Protein AF-A0A519WN76-F1 (afdb_monomer_lite)

Sequence (141 aa):
MKAILIQMLLFLSIGQVVRSQPNETNLKPAKSWRAIYIKKVYNEHGNPRNDLRIVNESDKRFIGIRYSEDMGAKYGTAYAFRRDIPDGTYRIYIDSLFSSENTYVNGKQHGYSSSSGPSGYLTELLYDHGTLVDVSRTTFP

Secondary structure (DSSP, 8-state):
-----------------------GGG----S-EEEEEEEEEE-TTSPEEEEEEESSGGGGGTEEEEEEEETTEEEEEEEEE-TTPPSEEEEEEETTEEEEEEEEETTEE-EEEEEE-TTS-EEEEEEETTEEEEEEEE---

pLDDT: mean 76.69, std 22.8, range [29.27, 96.62]

Structure (mmCIF, N/CA/C/O backbone):
data_AF-A0A519WN76-F1
#
_entry.id   AF-A0A519WN76-F1
#
loop_
_atom_site.group_PDB
_atom_site.id
_atom_site.type_symbol
_atom_site.label_atom_id
_atom_site.label_alt_id
_atom_site.label_comp_id
_atom_site.label_asym_id
_atom_site.label_entity_id
_atom_site.label_seq_id
_atom_site.pdbx_PDB_ins_code
_atom_site.Cartn_x
_atom_site.Cartn_y
_atom_site.Cartn_z
_atom_site.occupancy
_atom_site.B_iso_or_equiv
_atom_site.auth_seq_id
_atom_site.auth_comp_id
_atom_site.auth_asym_id
_atom_site.auth_atom_id
_atom_site.pdbx_PDB_model_num
ATOM 1 N N . MET A 1 1 ? -74.028 16.904 35.488 1.00 34.59 1 MET A N 1
ATOM 2 C CA . MET A 1 1 ? -74.264 17.087 34.037 1.00 34.59 1 MET A CA 1
ATOM 3 C C . MET A 1 1 ? -72.993 17.684 33.448 1.00 34.59 1 MET A C 1
ATOM 5 O O . MET A 1 1 ? -72.527 18.663 34.004 1.00 34.59 1 MET A O 1
ATOM 9 N N . LYS A 1 2 ? -72.260 16.912 32.624 1.00 31.53 2 LYS A N 1
ATOM 10 C CA . LYS A 1 2 ? -71.915 17.207 31.207 1.00 31.53 2 LYS A CA 1
ATOM 11 C C . LYS A 1 2 ? -71.397 18.652 31.011 1.00 31.53 2 LYS A C 1
ATOM 13 O O . LYS A 1 2 ? -72.140 19.580 31.270 1.00 31.53 2 LYS A O 1
ATOM 18 N N . ALA A 1 3 ? -70.171 18.900 30.555 1.00 32.69 3 ALA A N 1
ATOM 19 C CA . ALA A 1 3 ? -69.607 18.359 29.324 1.00 32.69 3 ALA A CA 1
ATOM 20 C C . ALA A 1 3 ? -68.075 18.206 29.365 1.00 32.69 3 ALA A C 1
ATOM 22 O O . ALA A 1 3 ? -67.352 18.991 29.968 1.00 32.69 3 ALA A O 1
ATOM 23 N N . ILE A 1 4 ? -67.634 17.156 28.679 1.00 35.06 4 ILE A N 1
ATOM 24 C CA . ILE A 1 4 ? -66.259 16.771 28.379 1.00 35.06 4 ILE A CA 1
ATOM 25 C C . ILE A 1 4 ? -65.826 17.562 27.138 1.00 35.06 4 ILE A C 1
ATOM 27 O O . ILE A 1 4 ? -66.511 17.493 26.118 1.00 35.06 4 ILE A O 1
ATOM 31 N N . LEU A 1 5 ? -64.704 18.282 27.208 1.00 29.27 5 LEU A N 1
ATOM 32 C CA . LEU A 1 5 ? -64.053 18.874 26.038 1.00 29.27 5 LEU A CA 1
ATOM 33 C C . LEU A 1 5 ? -62.777 18.077 25.741 1.00 29.27 5 LEU A C 1
ATOM 35 O O . LEU A 1 5 ? -61.774 18.195 26.439 1.00 29.27 5 LEU A O 1
ATOM 39 N N . ILE A 1 6 ? -62.860 17.217 24.727 1.00 36.81 6 ILE A N 1
ATOM 40 C CA . ILE A 1 6 ? -61.742 16.444 24.178 1.00 36.81 6 ILE A CA 1
ATOM 41 C C . ILE A 1 6 ? -60.966 17.373 23.244 1.00 36.81 6 ILE A C 1
ATOM 43 O O . ILE A 1 6 ? -61.457 17.721 22.172 1.00 36.81 6 ILE A O 1
ATOM 47 N N . GLN A 1 7 ? -59.758 17.776 23.639 1.00 35.19 7 GLN A N 1
ATOM 48 C CA . GLN A 1 7 ? -58.780 18.329 22.704 1.00 35.19 7 GLN A CA 1
ATOM 49 C C . GLN A 1 7 ? -57.921 17.183 22.166 1.00 35.19 7 GLN A C 1
ATOM 51 O O . GLN A 1 7 ? -57.175 16.523 22.884 1.00 35.19 7 GLN A O 1
ATOM 56 N N . MET A 1 8 ? -58.107 16.926 20.878 1.00 30.14 8 MET A N 1
ATOM 57 C CA . MET A 1 8 ? -57.469 15.883 20.094 1.00 30.14 8 MET A CA 1
ATOM 58 C C . MET A 1 8 ? -56.072 16.377 19.679 1.00 30.14 8 MET A C 1
ATOM 60 O O . MET A 1 8 ? -55.951 17.215 18.788 1.00 30.14 8 MET A O 1
ATOM 64 N N . LEU A 1 9 ? -55.015 15.904 20.349 1.00 33.91 9 LEU A N 1
ATOM 65 C CA . LEU A 1 9 ? -53.636 16.119 19.899 1.00 33.91 9 LEU A CA 1
ATOM 66 C C . LEU A 1 9 ? -53.362 15.205 18.695 1.00 33.91 9 LEU A C 1
ATOM 68 O O . LEU A 1 9 ? -53.282 13.984 18.837 1.00 33.91 9 LEU A O 1
ATOM 72 N N . LEU A 1 10 ? -53.207 15.794 17.507 1.00 32.03 10 LEU A N 1
ATOM 73 C CA . LEU A 1 10 ? -52.630 15.107 16.355 1.00 32.03 10 LEU A CA 1
ATOM 74 C C . LEU A 1 10 ? -51.143 14.829 16.625 1.00 32.03 10 LEU A C 1
ATOM 76 O O . LEU A 1 10 ? -50.323 15.744 16.647 1.00 32.03 10 LEU A O 1
ATOM 80 N N . PHE A 1 11 ? -50.789 13.553 16.766 1.00 31.67 11 PHE A N 1
ATOM 81 C CA . PHE A 1 11 ? -49.417 13.087 16.598 1.00 31.67 11 PHE A CA 1
ATOM 82 C C . PHE A 1 11 ? -49.105 12.997 15.099 1.00 31.67 11 PHE A C 1
ATOM 84 O O . PHE A 1 11 ? -49.430 12.002 14.455 1.00 31.67 11 PHE A O 1
ATOM 91 N N . LEU A 1 12 ? -48.437 14.008 14.536 1.00 32.16 12 LEU A N 1
ATOM 92 C CA . LEU A 1 12 ? -47.581 13.779 13.370 1.00 32.16 12 LEU A CA 1
ATOM 93 C C . LEU A 1 12 ? -46.200 13.368 13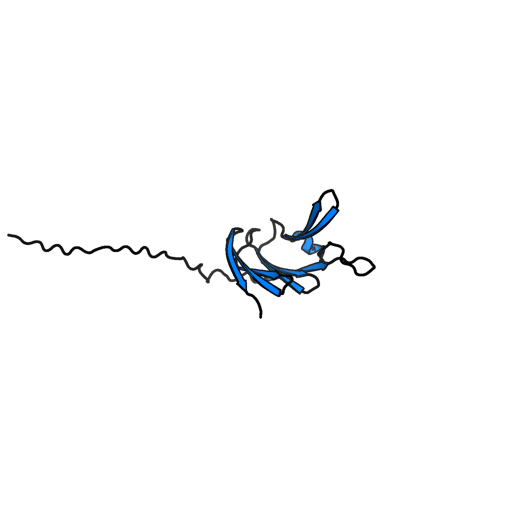.884 1.00 32.16 12 LEU A C 1
ATOM 95 O O . LEU A 1 12 ? -45.339 14.195 14.176 1.00 32.16 12 LEU A O 1
ATOM 99 N N . SER A 1 13 ? -46.018 12.055 14.007 1.00 32.72 13 SER A N 1
ATOM 100 C CA . SER A 1 13 ? -44.704 11.423 14.077 1.00 32.72 13 SER A CA 1
ATOM 101 C C . SER A 1 13 ? -44.004 11.632 12.733 1.00 32.72 13 SER A C 1
ATOM 103 O O . SER A 1 13 ? -44.123 10.824 11.813 1.00 32.72 13 SER A O 1
ATOM 105 N N . ILE A 1 14 ? -43.293 12.750 12.593 1.00 36.62 14 ILE A N 1
ATOM 106 C CA . ILE A 1 14 ? -42.182 12.807 11.649 1.00 36.62 14 ILE A CA 1
ATOM 107 C C . ILE A 1 14 ? -41.073 12.044 12.354 1.00 36.62 14 ILE A C 1
ATOM 109 O O . ILE A 1 14 ? -40.438 12.567 13.271 1.00 36.62 14 ILE A O 1
ATOM 113 N N . GLY A 1 15 ? -40.907 10.777 11.974 1.00 31.64 15 GLY A N 1
ATOM 114 C CA . GLY A 1 15 ? -39.773 9.973 12.388 1.00 31.64 15 GLY A CA 1
ATOM 115 C C . GLY A 1 15 ? -38.506 10.759 12.095 1.00 31.64 15 GLY A C 1
ATOM 116 O O . GLY A 1 15 ? -38.106 10.905 10.940 1.00 31.64 15 GLY A O 1
ATOM 117 N N . GLN A 1 16 ? -37.898 11.308 13.143 1.00 32.69 16 GLN A N 1
ATOM 118 C CA . GLN A 1 16 ? -36.527 11.760 13.079 1.00 32.69 16 GLN A CA 1
ATOM 119 C C . GLN A 1 16 ? -35.734 10.500 12.755 1.00 32.69 16 GLN A C 1
ATOM 121 O O . GLN A 1 16 ? -35.542 9.637 13.611 1.00 32.69 16 GLN A O 1
ATOM 126 N N . VAL A 1 17 ? -35.328 10.355 11.493 1.00 36.44 17 VAL A N 1
ATOM 127 C CA . VAL A 1 17 ? -34.188 9.513 11.165 1.00 36.44 17 VAL A CA 1
ATOM 128 C C . VAL A 1 17 ? -33.043 10.161 11.919 1.00 36.44 17 VAL A C 1
ATOM 130 O O . VAL A 1 17 ? -32.428 11.117 11.449 1.00 3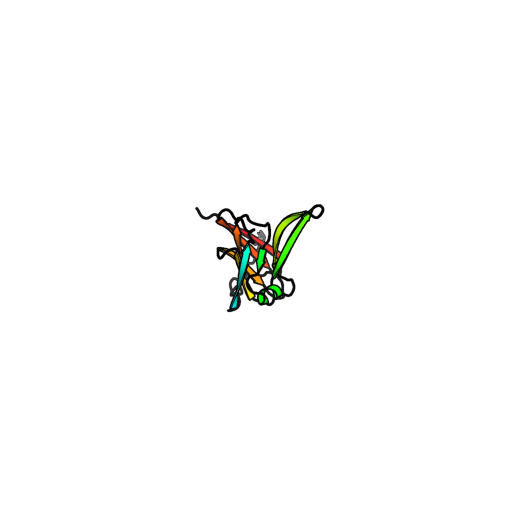6.44 17 VAL A O 1
ATOM 133 N N . VAL A 1 18 ? -32.817 9.688 13.141 1.00 37.44 18 VAL A N 1
ATOM 134 C CA . VAL A 1 18 ? -31.581 9.918 13.864 1.00 37.44 18 VAL A CA 1
ATOM 135 C C . VAL A 1 18 ? -30.535 9.225 13.004 1.00 37.44 18 VAL A C 1
ATOM 137 O O . VAL A 1 18 ? -30.254 8.041 13.165 1.00 37.44 18 VAL A O 1
ATOM 140 N N . ARG A 1 19 ? -30.001 9.949 12.013 1.00 37.69 19 ARG A N 1
ATOM 141 C CA . ARG A 1 19 ? -28.668 9.669 11.502 1.00 37.69 19 ARG A CA 1
ATOM 142 C C . ARG A 1 19 ? -27.796 9.804 12.731 1.00 37.69 19 ARG A C 1
ATOM 144 O O . ARG A 1 19 ? -27.507 10.917 13.161 1.00 37.69 19 ARG A O 1
ATOM 151 N N . SER A 1 20 ? -27.463 8.675 13.345 1.00 38.53 20 SER A N 1
ATOM 152 C CA . SER A 1 20 ? -26.379 8.613 14.304 1.00 38.53 20 SER A CA 1
ATOM 153 C C . SER A 1 20 ? -25.162 9.159 13.571 1.00 38.53 20 SER A C 1
ATOM 155 O O . SER A 1 20 ? -24.582 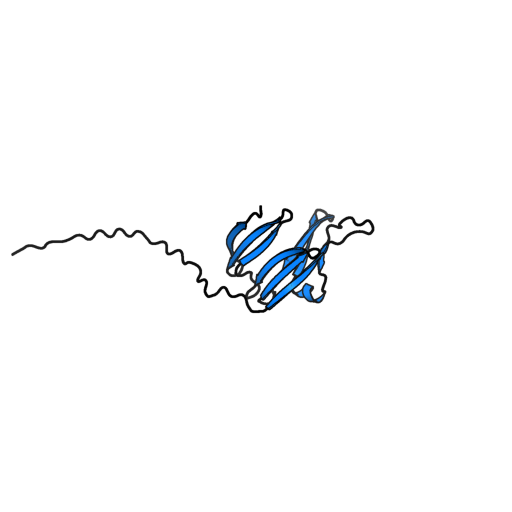8.467 12.733 1.00 38.53 20 SER A O 1
ATOM 157 N N . GLN A 1 21 ? -24.831 10.429 13.807 1.00 34.56 21 GLN A N 1
ATOM 158 C CA . GLN A 1 21 ? -23.518 10.938 13.461 1.00 34.56 21 GLN A CA 1
ATOM 159 C C . GLN A 1 21 ? -22.539 9.997 14.166 1.00 34.56 21 GLN A C 1
ATOM 161 O O . GLN A 1 21 ? -22.676 9.811 15.382 1.00 34.56 21 GLN A O 1
ATOM 166 N N . PRO A 1 22 ? -21.644 9.310 13.435 1.00 36.94 22 PRO A N 1
ATOM 167 C CA . PRO A 1 22 ? -20.652 8.470 14.075 1.00 36.94 22 PRO A CA 1
ATOM 168 C C . PRO A 1 22 ? -19.912 9.353 15.071 1.00 36.94 22 PRO A C 1
ATOM 170 O O . PRO A 1 22 ? -19.435 10.431 14.729 1.00 36.94 22 PRO A O 1
ATOM 173 N N . ASN A 1 23 ? -19.942 8.928 16.330 1.00 36.38 23 ASN A N 1
ATOM 174 C CA . ASN A 1 23 ? -19.417 9.662 17.465 1.00 36.38 23 ASN A CA 1
ATOM 175 C C . ASN A 1 23 ? -17.948 10.017 17.164 1.00 36.38 23 ASN A C 1
ATOM 177 O O . ASN A 1 23 ? -17.075 9.149 17.218 1.00 36.38 23 ASN A O 1
ATOM 181 N N . GLU A 1 24 ? -17.673 11.278 16.812 1.00 38.69 24 GLU A N 1
ATOM 182 C CA . GLU A 1 24 ? -16.343 11.761 16.389 1.00 38.69 24 GLU A CA 1
ATOM 183 C C . GLU A 1 24 ? -15.274 11.593 17.487 1.00 38.69 24 GLU A C 1
ATOM 185 O O . GLU A 1 24 ? -14.076 11.749 17.261 1.00 38.69 24 GLU A O 1
ATOM 190 N N . THR A 1 25 ? -15.695 11.213 18.692 1.00 38.19 25 THR A N 1
ATOM 191 C CA . THR A 1 25 ? -14.861 11.046 19.880 1.00 38.19 25 THR A CA 1
ATOM 192 C C . THR A 1 25 ? -14.097 9.719 19.954 1.00 38.19 25 THR A C 1
ATOM 194 O O . THR A 1 25 ? -13.238 9.591 20.824 1.00 38.19 25 THR A O 1
ATOM 197 N N . ASN A 1 26 ? -14.307 8.771 19.028 1.00 42.25 26 ASN A N 1
ATOM 198 C CA . ASN A 1 26 ? -13.525 7.519 18.948 1.00 42.25 26 ASN A CA 1
ATOM 199 C C . ASN A 1 26 ? -12.545 7.437 17.759 1.00 42.25 26 ASN A C 1
ATOM 201 O O . ASN A 1 26 ? -11.901 6.412 17.559 1.00 42.25 26 ASN A O 1
ATOM 205 N N . LEU A 1 27 ? -12.366 8.519 16.996 1.00 43.88 27 LEU A N 1
ATOM 206 C CA . LEU A 1 27 ? -11.511 8.550 15.800 1.00 43.88 27 LEU A CA 1
ATOM 207 C C . LEU A 1 27 ? -10.105 9.120 16.053 1.00 43.88 27 LEU A C 1
ATOM 209 O O . LEU A 1 27 ? -9.540 9.796 15.195 1.00 43.88 27 LEU A O 1
ATOM 213 N N . LYS A 1 28 ? -9.495 8.853 17.214 1.00 39.88 28 LYS A N 1
ATOM 214 C CA . LYS A 1 28 ? -8.042 9.046 17.354 1.00 39.88 28 LYS A CA 1
ATOM 215 C C . LYS A 1 28 ? -7.334 7.737 17.004 1.00 39.88 28 LYS A C 1
ATOM 217 O O . LYS A 1 28 ? -7.280 6.860 17.867 1.00 39.88 28 LYS A O 1
ATOM 222 N N . PRO A 1 29 ? -6.775 7.574 15.787 1.00 47.34 29 PRO A N 1
ATOM 223 C CA . PRO A 1 29 ? -5.931 6.423 15.511 1.00 47.34 29 PRO A CA 1
ATOM 224 C C . PRO A 1 29 ? -4.756 6.404 16.493 1.00 47.34 29 PRO A C 1
ATOM 226 O O . PRO A 1 29 ? -4.195 7.440 16.867 1.00 47.34 29 PRO A O 1
ATOM 229 N N . ALA A 1 30 ? -4.433 5.196 16.950 1.00 48.44 30 ALA A N 1
ATOM 230 C CA . ALA A 1 30 ? -3.359 4.923 17.886 1.00 48.44 30 ALA A CA 1
ATOM 231 C C . ALA A 1 30 ? -2.035 5.563 17.430 1.00 48.44 30 ALA A C 1
ATOM 233 O O . ALA A 1 30 ? -1.714 5.640 16.246 1.00 48.44 30 ALA A O 1
ATOM 234 N N . LYS A 1 31 ? -1.250 6.004 18.414 1.00 51.72 31 LYS A N 1
ATOM 235 C CA . LYS A 1 31 ? -0.045 6.851 18.341 1.00 51.72 31 LYS A CA 1
ATOM 236 C C . LYS A 1 31 ? 1.156 6.266 17.559 1.00 51.72 31 LYS A C 1
ATOM 238 O O . LYS A 1 31 ? 2.268 6.761 17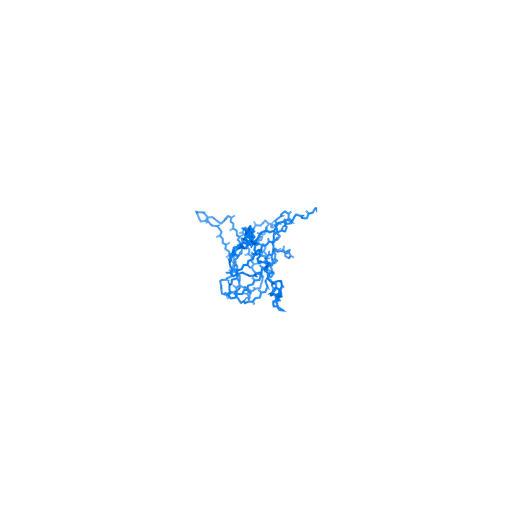.710 1.00 51.72 31 LYS A O 1
ATOM 243 N N . SER A 1 32 ? 0.978 5.238 16.733 1.00 73.06 32 SER A N 1
ATOM 244 C CA . SER A 1 32 ? 2.040 4.633 15.925 1.00 73.06 32 SER A CA 1
ATOM 245 C C . SER A 1 32 ? 1.555 4.352 14.507 1.00 73.06 32 SER A C 1
ATOM 247 O O . SER A 1 32 ? 0.750 3.447 14.284 1.00 73.06 32 SER A O 1
ATOM 249 N N . TRP A 1 33 ? 2.085 5.098 13.542 1.00 87.31 33 TRP A N 1
ATOM 250 C CA . TRP A 1 33 ? 1.972 4.748 12.132 1.00 87.31 33 TRP A CA 1
ATOM 251 C C . TRP A 1 33 ? 3.245 4.031 11.665 1.00 87.31 33 TRP A C 1
ATOM 253 O O . TRP A 1 33 ? 4.339 4.276 12.177 1.00 87.31 33 TRP A O 1
ATOM 263 N N . ARG A 1 34 ? 3.108 3.146 10.676 1.00 93.69 34 ARG A N 1
ATOM 264 C CA . ARG A 1 34 ? 4.214 2.449 10.006 1.00 93.69 34 ARG A CA 1
ATOM 265 C C . ARG A 1 34 ? 4.234 2.822 8.531 1.00 93.69 34 ARG A C 1
ATOM 267 O O . ARG A 1 34 ? 3.239 2.643 7.834 1.00 93.69 34 ARG A O 1
ATOM 274 N N . ALA A 1 35 ? 5.376 3.295 8.042 1.00 95.81 35 ALA A N 1
ATOM 275 C CA . ALA A 1 35 ? 5.608 3.425 6.608 1.00 95.81 35 ALA A CA 1
ATOM 276 C C . ALA A 1 35 ? 6.127 2.105 6.031 1.00 95.81 35 ALA A C 1
ATOM 278 O O . ALA A 1 35 ? 7.050 1.508 6.583 1.00 95.81 35 ALA A O 1
ATOM 279 N N . ILE A 1 36 ? 5.550 1.685 4.910 1.00 96.56 36 ILE A N 1
ATOM 280 C CA . ILE A 1 36 ? 5.991 0.550 4.107 1.00 96.56 36 ILE A CA 1
ATOM 281 C C . ILE A 1 36 ? 6.325 1.075 2.716 1.00 96.56 36 ILE A C 1
ATOM 283 O O . ILE A 1 36 ? 5.515 1.744 2.070 1.00 96.56 36 ILE A O 1
ATOM 287 N N . TYR A 1 37 ? 7.522 0.741 2.249 1.00 96.25 37 TYR A N 1
ATOM 288 C CA . TYR A 1 37 ? 8.023 1.175 0.952 1.00 96.25 37 TYR A CA 1
ATOM 289 C C . TYR A 1 37 ? 8.009 0.017 -0.037 1.00 96.25 37 TYR A C 1
ATOM 291 O O . TYR A 1 37 ? 8.504 -1.077 0.245 1.00 96.25 37 TYR A O 1
ATOM 299 N N . ILE A 1 38 ? 7.472 0.286 -1.218 1.00 95.38 38 ILE A N 1
ATOM 300 C CA . ILE A 1 38 ? 7.418 -0.616 -2.358 1.00 95.38 38 ILE A CA 1
ATOM 301 C C . ILE A 1 38 ? 8.131 0.077 -3.522 1.00 95.38 38 ILE A C 1
ATOM 303 O O . ILE A 1 38 ? 8.024 1.288 -3.705 1.00 95.38 38 ILE A O 1
ATOM 307 N N . LYS A 1 39 ? 8.891 -0.683 -4.305 1.00 93.62 39 LYS A N 1
ATOM 308 C CA . LYS A 1 39 ? 9.508 -0.208 -5.544 1.00 93.62 39 LYS A CA 1
ATOM 309 C C . LYS A 1 39 ? 8.956 -0.962 -6.735 1.00 93.62 39 LYS A C 1
ATOM 311 O O . LYS A 1 39 ? 8.758 -2.176 -6.646 1.00 93.62 39 LYS A O 1
ATOM 316 N N . LYS A 1 40 ? 8.771 -0.258 -7.847 1.00 91.31 40 LYS A N 1
ATOM 317 C CA . LYS A 1 40 ? 8.607 -0.909 -9.146 1.00 91.31 40 LYS A CA 1
ATOM 318 C C . LYS A 1 40 ? 9.931 -1.548 -9.548 1.00 91.31 40 LYS A C 1
ATOM 320 O O . LYS A 1 40 ? 11.009 -1.038 -9.231 1.00 91.31 40 LYS A O 1
ATOM 325 N N . VAL A 1 41 ? 9.854 -2.698 -10.202 1.00 89.31 41 VAL A N 1
ATOM 326 C CA . VAL A 1 41 ? 11.034 -3.387 -10.724 1.00 89.31 41 VAL A CA 1
ATOM 327 C C . VAL A 1 41 ? 11.187 -3.025 -12.194 1.00 89.31 41 VAL A C 1
ATOM 329 O O . VAL A 1 41 ? 10.234 -3.099 -12.961 1.00 89.31 41 VAL A O 1
ATOM 332 N N . TYR A 1 42 ? 12.396 -2.650 -12.589 1.00 85.75 42 TYR A N 1
ATOM 333 C CA . TYR A 1 42 ? 12.732 -2.309 -13.967 1.00 85.75 42 TYR A CA 1
ATOM 334 C C . TYR A 1 42 ? 13.712 -3.351 -14.514 1.00 85.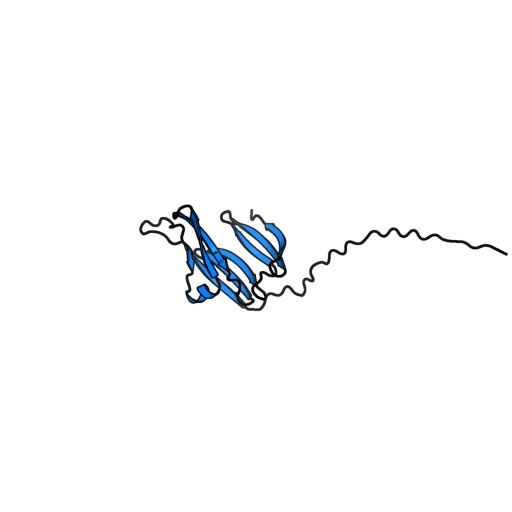75 42 TYR A C 1
ATOM 336 O O . TYR A 1 42 ? 14.466 -3.962 -13.752 1.00 85.75 42 TYR A O 1
ATOM 344 N N . ASN A 1 43 ? 13.669 -3.608 -15.819 1.00 85.81 43 ASN A N 1
ATOM 345 C CA . ASN A 1 43 ? 14.685 -4.417 -16.481 1.00 85.81 43 ASN A CA 1
ATOM 346 C C . ASN A 1 43 ? 15.985 -3.608 -16.671 1.00 85.81 43 ASN A C 1
ATOM 348 O O . ASN A 1 43 ? 16.050 -2.425 -16.340 1.00 85.81 43 ASN A O 1
ATOM 352 N N . GLU A 1 44 ? 17.019 -4.244 -17.218 1.00 86.75 44 GLU A N 1
ATOM 353 C CA . GLU A 1 44 ? 18.335 -3.625 -17.457 1.00 86.75 44 GLU A CA 1
ATOM 354 C C . GLU A 1 44 ? 18.303 -2.414 -18.405 1.00 86.75 44 GLU A C 1
ATOM 356 O O . GLU A 1 44 ? 19.187 -1.564 -18.355 1.00 86.75 44 GLU A O 1
ATOM 361 N N . HIS A 1 45 ? 17.249 -2.291 -19.213 1.00 84.75 45 HIS A N 1
ATOM 362 C CA . HIS A 1 45 ? 17.013 -1.161 -20.111 1.00 84.75 45 HIS A CA 1
ATOM 363 C C . HIS A 1 45 ? 16.155 -0.052 -19.479 1.00 84.75 45 HIS A C 1
ATOM 365 O O . HIS A 1 45 ? 15.804 0.908 -20.158 1.00 84.75 45 HIS A O 1
ATOM 371 N N . GLY A 1 46 ? 15.779 -0.180 -18.201 1.00 80.00 46 GLY A N 1
ATOM 372 C CA . GLY A 1 46 ? 14.934 0.789 -17.502 1.00 80.00 46 GLY A CA 1
ATOM 373 C C . GLY A 1 46 ? 13.439 0.682 -17.820 1.00 80.00 46 GLY A C 1
ATOM 374 O O . GLY A 1 46 ? 12.670 1.540 -17.394 1.00 80.00 46 GLY A O 1
ATOM 375 N N . ASN A 1 47 ? 12.993 -0.365 -18.521 1.00 80.06 47 ASN A N 1
ATOM 376 C CA . ASN A 1 47 ? 11.571 -0.605 -18.767 1.00 80.06 47 ASN A CA 1
ATOM 377 C C . ASN A 1 47 ? 10.929 -1.279 -17.545 1.00 80.06 47 ASN A C 1
ATOM 379 O O . ASN A 1 47 ? 11.521 -2.218 -16.999 1.00 80.06 47 ASN A O 1
ATOM 383 N N . PRO A 1 48 ? 9.729 -0.858 -17.107 1.00 77.00 48 PRO A N 1
ATOM 384 C CA . PRO A 1 48 ? 9.061 -1.479 -15.974 1.00 77.00 48 PRO A CA 1
ATOM 385 C C . PRO A 1 48 ? 8.732 -2.935 -16.308 1.00 77.00 48 PRO A C 1
ATOM 387 O O . PRO A 1 48 ? 8.046 -3.236 -17.284 1.00 77.00 48 PRO A O 1
ATOM 390 N N . ARG A 1 49 ? 9.213 -3.854 -15.474 1.00 78.62 49 ARG A N 1
ATOM 391 C CA . ARG A 1 49 ? 8.624 -5.186 -15.365 1.00 78.62 49 ARG A CA 1
ATOM 392 C C . ARG A 1 49 ? 7.352 -4.978 -14.554 1.00 78.62 49 ARG A C 1
ATOM 394 O O . ARG A 1 49 ? 7.373 -4.184 -13.616 1.00 78.62 49 ARG A O 1
ATOM 401 N N . ASN A 1 50 ? 6.243 -5.615 -14.913 1.00 80.88 50 ASN A N 1
ATOM 402 C CA . ASN A 1 50 ? 4.980 -5.521 -14.170 1.00 80.88 50 ASN A CA 1
ATOM 403 C C . ASN A 1 50 ? 5.113 -6.190 -12.790 1.00 80.88 50 ASN A C 1
ATOM 405 O O . ASN A 1 50 ? 4.393 -7.124 -12.490 1.00 80.88 50 ASN A O 1
ATOM 409 N N . ASP A 1 51 ? 6.050 -5.744 -11.962 1.00 87.12 51 ASP A N 1
ATOM 410 C CA . ASP A 1 51 ? 6.568 -6.383 -10.766 1.00 87.12 51 ASP A CA 1
ATOM 411 C C . ASP A 1 51 ? 6.783 -5.306 -9.698 1.00 87.12 51 ASP A C 1
ATOM 413 O O . ASP A 1 51 ? 7.269 -4.200 -9.963 1.00 87.12 51 ASP A O 1
ATOM 417 N N . LEU A 1 52 ? 6.451 -5.657 -8.459 1.00 91.38 52 LEU A N 1
ATOM 418 C CA . LEU A 1 52 ? 6.647 -4.821 -7.282 1.00 91.38 52 LEU A CA 1
ATOM 419 C C . LEU A 1 52 ? 7.560 -5.537 -6.290 1.00 91.38 52 LEU A C 1
ATOM 421 O O . LEU A 1 52 ? 7.495 -6.756 -6.130 1.00 91.38 52 LEU A O 1
ATOM 425 N N . ARG A 1 53 ? 8.379 -4.768 -5.575 1.00 93.62 53 ARG A N 1
ATOM 426 C CA . ARG A 1 53 ? 9.248 -5.268 -4.509 1.00 93.62 53 ARG A CA 1
ATOM 427 C C . ARG A 1 53 ? 9.044 -4.470 -3.232 1.00 93.62 53 ARG A C 1
ATOM 429 O O . ARG A 1 53 ? 9.235 -3.258 -3.225 1.00 93.62 53 ARG A O 1
ATOM 436 N N . ILE A 1 54 ? 8.732 -5.159 -2.140 1.00 95.94 54 ILE A N 1
ATOM 437 C CA . ILE A 1 54 ? 8.748 -4.572 -0.794 1.00 95.94 54 ILE A CA 1
ATOM 438 C C . ILE A 1 54 ? 10.210 -4.320 -0.410 1.00 95.94 54 ILE A C 1
ATOM 440 O O . ILE A 1 54 ? 11.039 -5.223 -0.503 1.00 95.94 54 ILE A O 1
ATOM 444 N N . VAL A 1 55 ? 10.535 -3.087 -0.026 1.00 96.62 55 VAL A N 1
ATOM 445 C CA . VAL A 1 55 ? 11.922 -2.652 0.202 1.00 96.62 55 VAL A CA 1
ATOM 446 C C . VAL A 1 55 ? 12.514 -3.282 1.460 1.00 96.62 55 VAL A C 1
ATOM 448 O O . VAL A 1 55 ? 13.668 -3.701 1.440 1.00 96.62 55 VAL A O 1
ATOM 451 N N . ASN A 1 56 ? 11.737 -3.350 2.542 1.00 95.75 56 ASN A N 1
ATOM 452 C CA . ASN A 1 56 ? 12.171 -3.926 3.810 1.00 95.75 56 ASN A CA 1
ATOM 453 C C . ASN A 1 56 ? 11.586 -5.333 3.976 1.00 95.75 56 ASN A C 1
ATOM 455 O O . ASN A 1 56 ? 10.371 -5.509 4.048 1.00 95.75 56 ASN A O 1
ATOM 459 N N . GLU A 1 57 ? 12.456 -6.335 4.087 1.00 93.94 57 GLU A N 1
ATOM 460 C CA . GLU A 1 57 ? 12.068 -7.739 4.263 1.00 93.94 57 GLU A CA 1
ATOM 461 C C . GLU A 1 57 ? 11.150 -7.956 5.467 1.00 93.94 57 GLU A C 1
ATOM 463 O O . GLU A 1 57 ? 10.201 -8.735 5.398 1.00 93.94 57 GLU A O 1
ATOM 468 N N . SER A 1 58 ? 11.370 -7.214 6.553 1.00 94.81 58 SER A N 1
ATOM 469 C CA . SER A 1 58 ? 10.549 -7.343 7.751 1.00 94.81 58 SER A CA 1
ATOM 470 C C . SER A 1 58 ? 9.092 -6.929 7.501 1.00 94.81 58 SER A C 1
ATOM 472 O O . SER A 1 58 ? 8.196 -7.478 8.144 1.00 94.81 58 SER A O 1
ATOM 474 N N . ASP A 1 59 ? 8.820 -6.039 6.540 1.00 95.56 59 ASP A N 1
ATOM 475 C CA . ASP A 1 59 ? 7.460 -5.592 6.226 1.00 95.56 59 ASP A CA 1
ATOM 476 C C . ASP A 1 59 ? 6.661 -6.631 5.426 1.00 95.56 59 ASP A C 1
ATOM 478 O O . ASP A 1 59 ? 5.429 -6.573 5.401 1.00 95.56 59 ASP A O 1
ATOM 482 N N . LYS A 1 60 ? 7.315 -7.660 4.864 1.00 94.81 60 LYS A N 1
ATOM 483 C CA . LYS A 1 60 ? 6.625 -8.781 4.200 1.00 94.81 60 LYS A CA 1
ATOM 484 C C . LYS A 1 60 ? 5.673 -9.527 5.130 1.00 94.81 60 LYS A C 1
ATOM 486 O O . LYS A 1 60 ? 4.777 -10.210 4.641 1.00 94.81 60 LYS A O 1
ATOM 491 N N . ARG A 1 61 ? 5.835 -9.401 6.453 1.00 93.94 61 ARG A N 1
ATOM 492 C CA . ARG A 1 61 ? 4.904 -9.956 7.450 1.00 93.94 61 ARG A CA 1
ATOM 493 C C . ARG A 1 61 ? 3.566 -9.217 7.525 1.00 93.94 61 ARG A C 1
ATOM 495 O O . ARG A 1 61 ? 2.636 -9.755 8.100 1.00 93.94 61 ARG A O 1
ATOM 502 N N . PHE A 1 62 ? 3.460 -8.017 6.954 1.00 94.31 62 PHE A N 1
ATOM 503 C CA . PHE A 1 62 ? 2.244 -7.192 6.974 1.00 94.31 62 PHE A CA 1
ATOM 504 C C . PHE A 1 62 ? 1.575 -7.086 5.609 1.00 94.31 62 PHE A C 1
ATOM 506 O O . PHE A 1 62 ? 0.362 -6.913 5.522 1.00 94.31 62 PHE A O 1
ATOM 513 N N . ILE A 1 63 ? 2.362 -7.175 4.538 1.00 94.88 63 ILE A N 1
ATOM 514 C CA . ILE A 1 63 ? 1.913 -6.950 3.167 1.00 94.88 63 ILE A CA 1
ATOM 515 C C . ILE A 1 63 ? 2.508 -8.005 2.234 1.00 94.88 63 ILE A C 1
ATOM 517 O O . ILE A 1 63 ? 3.629 -8.476 2.427 1.00 94.88 63 ILE A O 1
ATOM 521 N N . GLY A 1 64 ? 1.742 -8.397 1.223 1.00 94.06 64 GLY A N 1
ATOM 522 C CA . GLY A 1 64 ? 2.186 -9.283 0.153 1.00 94.06 64 GLY A CA 1
ATOM 523 C C . GLY A 1 64 ? 2.001 -8.632 -1.210 1.00 94.06 64 GLY A C 1
ATOM 524 O O . GLY A 1 64 ? 1.121 -7.791 -1.386 1.00 94.06 64 GLY A O 1
ATOM 525 N N . ILE A 1 65 ? 2.817 -9.050 -2.172 1.00 92.56 65 ILE A N 1
ATOM 526 C CA . ILE A 1 65 ? 2.638 -8.721 -3.587 1.00 92.56 65 ILE A CA 1
ATOM 527 C C . ILE A 1 65 ? 1.835 -9.851 -4.238 1.00 92.56 65 ILE A C 1
ATOM 529 O O . ILE A 1 65 ? 2.112 -11.026 -3.997 1.00 92.56 65 ILE A O 1
ATOM 533 N N . ARG A 1 66 ? 0.817 -9.495 -5.019 1.00 89.88 66 ARG A N 1
ATOM 534 C CA . ARG A 1 66 ? -0.036 -10.415 -5.773 1.00 89.88 66 ARG A CA 1
ATOM 535 C C . ARG A 1 66 ? 0.112 -10.132 -7.256 1.00 89.88 66 ARG A C 1
ATOM 537 O O . ARG A 1 66 ? 0.140 -8.971 -7.654 1.00 89.88 66 ARG A O 1
ATOM 544 N N . TYR A 1 67 ? 0.156 -11.199 -8.037 1.00 86.75 67 TYR A N 1
ATOM 545 C CA . TYR A 1 67 ? 0.246 -11.147 -9.487 1.00 86.75 67 TYR A CA 1
ATOM 546 C C . TYR A 1 67 ? -1.096 -11.557 -10.082 1.00 86.75 67 TYR A C 1
ATOM 548 O O . TYR A 1 67 ? -1.710 -12.521 -9.624 1.00 86.75 67 TYR A O 1
ATOM 556 N N . SER A 1 68 ? -1.542 -10.808 -11.080 1.00 85.00 68 SER A N 1
ATOM 557 C CA . SER A 1 68 ? -2.611 -11.223 -11.977 1.00 85.00 68 SER A CA 1
ATOM 558 C C . SER A 1 68 ? -1.975 -11.997 -13.123 1.00 85.00 68 SER A C 1
ATOM 560 O O . SER A 1 68 ? -1.094 -11.479 -13.819 1.00 85.00 68 SER A O 1
ATOM 562 N N . GLU A 1 69 ? -2.409 -13.242 -13.279 1.00 85.50 69 GLU A N 1
ATOM 563 C CA . GLU A 1 69 ? -1.900 -14.185 -14.268 1.00 85.50 69 GLU A CA 1
ATOM 564 C C . GLU A 1 69 ? -3.051 -14.681 -15.137 1.00 85.50 69 GLU A C 1
ATOM 566 O O . GLU A 1 69 ? -4.118 -15.014 -14.624 1.00 85.50 69 GLU A O 1
ATOM 571 N N . ASP A 1 70 ? -2.831 -14.715 -16.449 1.00 83.62 70 ASP A N 1
ATOM 572 C CA . ASP A 1 70 ? -3.747 -15.309 -17.422 1.00 83.62 70 ASP A CA 1
ATOM 573 C C . ASP A 1 70 ? -2.938 -16.190 -18.372 1.00 83.62 70 ASP A C 1
ATOM 575 O O . ASP A 1 70 ? -1.903 -15.770 -18.890 1.00 83.62 70 ASP A O 1
ATOM 579 N N . MET A 1 71 ? -3.357 -17.447 -18.525 1.00 86.44 71 MET A N 1
ATOM 580 C CA . MET A 1 71 ? -2.651 -18.483 -19.296 1.00 86.44 71 MET A CA 1
ATOM 581 C C . MET A 1 71 ? -1.135 -18.581 -19.004 1.00 86.44 71 MET A C 1
ATOM 583 O O . MET A 1 71 ? -0.338 -18.896 -19.885 1.00 86.44 71 MET A O 1
ATOM 587 N N . GLY A 1 72 ? -0.716 -18.305 -17.763 1.00 78.75 72 GLY A N 1
ATOM 588 C CA . GLY A 1 72 ? 0.694 -18.318 -17.345 1.00 78.75 72 GLY A CA 1
ATOM 589 C C . GLY A 1 72 ? 1.482 -17.037 -17.656 1.00 78.75 72 GLY A C 1
ATOM 590 O O . GLY A 1 72 ? 2.661 -16.950 -17.313 1.00 78.75 72 GLY A O 1
ATOM 591 N N . ALA A 1 73 ? 0.853 -16.024 -18.256 1.00 78.94 73 ALA A N 1
ATOM 592 C CA . ALA A 1 73 ? 1.435 -14.705 -18.464 1.00 78.94 73 ALA A CA 1
ATOM 593 C C . ALA A 1 73 ? 1.026 -13.737 -17.341 1.00 78.94 73 ALA A C 1
ATOM 595 O O . ALA A 1 73 ? -0.157 -13.542 -17.060 1.00 78.94 73 ALA A O 1
ATOM 596 N N . LYS A 1 74 ? 2.014 -13.084 -16.716 1.00 80.44 74 LYS A N 1
ATOM 597 C CA . LYS A 1 74 ? 1.793 -12.022 -15.721 1.00 80.44 74 LYS A CA 1
ATOM 598 C C . LYS A 1 74 ? 1.488 -10.702 -16.418 1.00 80.44 74 LYS A C 1
ATOM 600 O O . LYS A 1 74 ? 2.336 -10.178 -17.138 1.00 80.44 74 LYS A O 1
ATOM 605 N N . TYR A 1 75 ? 0.316 -10.130 -16.158 1.00 81.38 75 TYR A N 1
ATOM 606 C CA . TYR A 1 75 ? -0.110 -8.866 -16.777 1.00 81.38 75 TYR A CA 1
ATOM 607 C C . TYR A 1 75 ? -0.436 -7.762 -15.768 1.00 81.38 75 TYR A C 1
ATOM 609 O O . TYR A 1 75 ? -0.612 -6.610 -16.156 1.00 81.38 75 TYR A O 1
ATOM 617 N N . GLY A 1 76 ? -0.483 -8.074 -14.473 1.00 81.50 76 GLY A N 1
ATOM 618 C CA . GLY A 1 76 ? -0.736 -7.081 -13.437 1.00 81.50 76 GLY A CA 1
ATOM 619 C C . GLY A 1 76 ? -0.097 -7.463 -12.116 1.00 81.50 76 GLY A C 1
ATOM 620 O O . GLY A 1 76 ? 0.066 -8.643 -11.818 1.00 81.50 76 GLY A O 1
ATOM 621 N N . THR A 1 77 ? 0.235 -6.451 -11.320 1.00 88.06 77 THR A N 1
ATOM 622 C CA . THR A 1 77 ? 0.760 -6.643 -9.970 1.00 88.06 77 THR A CA 1
ATOM 623 C C . THR A 1 77 ? 0.141 -5.637 -9.022 1.00 88.06 77 THR A C 1
ATOM 625 O O . THR A 1 77 ? 0.052 -4.449 -9.323 1.00 88.06 77 THR A O 1
ATOM 628 N N . ALA A 1 78 ? -0.277 -6.126 -7.861 1.00 89.69 78 ALA A N 1
ATOM 629 C CA . ALA A 1 78 ? -0.858 -5.337 -6.789 1.00 89.69 78 ALA A CA 1
ATOM 630 C C . ALA A 1 78 ? -0.217 -5.714 -5.452 1.00 89.69 78 ALA A C 1
ATOM 632 O O . ALA A 1 78 ? 0.434 -6.751 -5.322 1.00 89.69 78 ALA A O 1
ATOM 633 N N . TYR A 1 79 ? -0.424 -4.888 -4.434 1.00 92.31 79 TYR A N 1
ATOM 634 C CA . TYR A 1 79 ? -0.118 -5.249 -3.057 1.00 92.31 79 TYR A CA 1
ATOM 635 C C . TYR A 1 79 ? -1.407 -5.477 -2.271 1.00 92.31 79 TYR A C 1
ATOM 637 O O . TYR A 1 79 ? -2.449 -4.905 -2.580 1.00 92.31 79 TYR A O 1
ATOM 645 N N . ALA A 1 80 ? -1.336 -6.310 -1.241 1.00 92.75 80 ALA A N 1
ATOM 646 C CA . ALA A 1 80 ? -2.443 -6.542 -0.327 1.00 92.75 80 ALA A CA 1
ATOM 647 C C . ALA A 1 80 ? -1.920 -6.699 1.099 1.00 92.75 80 ALA A C 1
ATOM 649 O O . ALA A 1 80 ? -0.970 -7.451 1.337 1.00 92.75 80 ALA A O 1
ATOM 650 N N . PHE A 1 81 ? -2.557 -6.016 2.047 1.00 93.81 81 PHE A N 1
ATOM 651 C CA . PHE A 1 81 ? -2.311 -6.253 3.464 1.00 93.81 81 PHE A CA 1
ATOM 652 C C . PHE A 1 81 ? -2.744 -7.673 3.849 1.00 93.81 81 PHE A C 1
ATOM 654 O O . PHE A 1 81 ? -3.678 -8.243 3.274 1.00 93.81 81 PHE A O 1
ATOM 661 N N . ARG A 1 82 ? -2.027 -8.272 4.799 1.00 93.25 82 ARG A N 1
ATOM 662 C CA . ARG A 1 82 ? -2.367 -9.590 5.334 1.00 93.25 82 ARG A CA 1
ATOM 663 C C . ARG A 1 82 ? -3.554 -9.493 6.293 1.00 93.25 82 ARG A C 1
ATOM 665 O O . ARG A 1 82 ? -3.799 -8.447 6.882 1.00 93.25 82 ARG A O 1
ATOM 672 N N . ARG A 1 83 ? -4.290 -10.598 6.445 1.00 88.19 83 ARG A N 1
ATOM 673 C CA . ARG A 1 83 ? -5.489 -10.662 7.304 1.00 88.19 83 ARG A CA 1
ATOM 674 C C . ARG A 1 83 ? -5.164 -10.543 8.794 1.00 88.19 83 ARG A C 1
ATOM 676 O O . ARG A 1 83 ? -5.989 -10.071 9.556 1.00 88.19 83 ARG A O 1
ATOM 683 N N . ASP A 1 84 ? -3.983 -10.992 9.192 1.00 90.12 84 ASP A N 1
ATOM 684 C CA . ASP A 1 84 ? -3.460 -11.015 10.560 1.00 90.12 84 ASP A CA 1
ATOM 685 C C . ASP A 1 84 ? -2.573 -9.798 10.867 1.00 90.12 84 ASP A C 1
ATOM 687 O O . ASP A 1 84 ? -1.694 -9.848 11.727 1.00 90.12 84 ASP A O 1
ATOM 691 N N . ILE A 1 85 ? -2.770 -8.698 10.137 1.00 93.31 85 ILE A N 1
ATOM 692 C CA . ILE A 1 85 ? -2.003 -7.477 10.350 1.00 93.31 85 ILE A CA 1
ATOM 693 C C . ILE A 1 85 ? -2.274 -6.909 11.755 1.00 93.31 85 ILE A C 1
ATOM 695 O O . ILE A 1 85 ? -3.438 -6.795 12.148 1.00 93.31 85 ILE A O 1
ATOM 699 N N . PRO A 1 86 ? -1.229 -6.536 12.519 1.00 93.19 86 PRO A N 1
ATOM 700 C CA . PRO A 1 86 ? -1.416 -5.902 13.814 1.00 93.19 86 PRO A CA 1
ATOM 701 C C . PRO A 1 86 ? -2.128 -4.560 13.701 1.00 93.19 86 PRO A C 1
ATOM 703 O O . PRO A 1 86 ? -1.987 -3.852 12.699 1.00 93.19 86 PRO A O 1
ATOM 706 N N . ASP A 1 87 ? -2.808 -4.188 14.775 1.00 93.44 87 ASP A N 1
ATOM 707 C CA . ASP A 1 87 ? -3.502 -2.913 14.878 1.00 93.44 87 ASP A CA 1
ATOM 708 C C . ASP A 1 87 ? -2.555 -1.733 14.660 1.00 93.44 87 ASP A C 1
ATOM 710 O O . ASP A 1 87 ? -1.409 -1.719 15.121 1.00 93.44 87 ASP A O 1
ATOM 714 N N . GLY A 1 88 ? -3.052 -0.726 13.950 1.00 93.00 88 GLY A N 1
ATOM 715 C CA . GLY A 1 88 ? -2.307 0.493 13.677 1.00 93.00 88 GLY A CA 1
ATOM 716 C C . GLY A 1 88 ? -2.575 1.071 12.298 1.00 93.00 88 GLY A C 1
ATOM 717 O O . GLY A 1 88 ? -3.347 0.537 11.498 1.00 93.00 88 GLY A O 1
ATOM 718 N N . THR A 1 89 ? -1.907 2.188 12.030 1.00 94.25 89 THR A N 1
ATOM 719 C CA . THR A 1 89 ? -2.013 2.909 10.761 1.00 94.25 89 THR A CA 1
ATOM 720 C C . THR A 1 89 ? -0.810 2.601 9.879 1.00 94.25 89 THR A C 1
ATOM 722 O O . THR A 1 89 ? 0.341 2.699 10.305 1.00 94.25 89 THR A O 1
ATOM 725 N N . TYR A 1 90 ? -1.063 2.256 8.623 1.00 95.31 90 TYR A N 1
ATOM 726 C CA . TYR A 1 90 ? -0.051 1.862 7.653 1.00 95.31 90 TYR A CA 1
ATOM 727 C C . TYR A 1 90 ? -0.089 2.795 6.450 1.00 95.31 90 TYR A C 1
ATOM 729 O O . TYR A 1 90 ? -1.126 2.949 5.803 1.00 95.31 90 TYR A O 1
ATOM 737 N N . ARG A 1 91 ? 1.062 3.387 6.133 1.00 95.62 91 ARG A N 1
ATOM 738 C CA . ARG A 1 91 ? 1.266 4.251 4.968 1.00 95.62 91 ARG A CA 1
ATOM 739 C C . ARG A 1 91 ? 2.093 3.519 3.930 1.00 95.62 91 ARG A C 1
ATOM 741 O O . ARG A 1 91 ? 3.188 3.053 4.235 1.00 95.62 91 ARG A O 1
ATOM 748 N N . ILE A 1 92 ? 1.580 3.429 2.713 1.00 95.56 92 ILE A N 1
ATOM 749 C CA . ILE A 1 92 ? 2.256 2.801 1.583 1.00 95.56 92 ILE A CA 1
ATOM 750 C C . ILE A 1 92 ? 2.850 3.880 0.696 1.00 95.56 92 ILE A C 1
ATOM 752 O O . ILE A 1 92 ? 2.154 4.819 0.305 1.00 95.56 92 ILE A O 1
ATOM 756 N N . TYR A 1 93 ? 4.116 3.693 0.340 1.00 93.88 93 TYR A N 1
ATOM 757 C CA . TYR A 1 93 ? 4.814 4.509 -0.639 1.00 93.88 93 TYR A CA 1
ATOM 758 C C . TYR A 1 93 ? 5.299 3.630 -1.789 1.00 93.88 93 TYR A C 1
ATOM 760 O O . TYR A 1 93 ? 5.956 2.618 -1.544 1.00 93.88 93 TYR A O 1
ATOM 768 N N . ILE A 1 94 ? 5.002 4.015 -3.030 1.00 92.12 94 ILE A N 1
ATOM 769 C CA . ILE A 1 94 ? 5.503 3.351 -4.240 1.00 92.12 94 ILE A CA 1
ATOM 770 C C . ILE A 1 94 ? 6.483 4.294 -4.925 1.00 92.12 94 ILE A C 1
ATOM 772 O O . ILE A 1 94 ? 6.118 5.420 -5.243 1.00 92.12 94 ILE A O 1
ATOM 776 N N . ASP A 1 95 ? 7.724 3.849 -5.135 1.00 90.69 95 ASP A N 1
ATOM 777 C CA . ASP A 1 95 ? 8.805 4.688 -5.682 1.00 90.69 95 ASP A CA 1
ATOM 778 C C . ASP A 1 95 ? 8.915 6.037 -4.937 1.00 90.69 95 ASP A C 1
ATOM 780 O O . ASP A 1 95 ? 9.073 7.100 -5.529 1.00 90.69 95 ASP A O 1
ATOM 784 N N . SER A 1 96 ? 8.798 5.975 -3.604 1.00 89.19 96 SER A N 1
ATOM 785 C CA . SER A 1 96 ? 8.800 7.119 -2.674 1.00 89.19 96 SER A CA 1
ATOM 786 C C . SER A 1 96 ? 7.596 8.069 -2.765 1.00 89.19 96 SER A C 1
ATOM 788 O O . SER A 1 96 ? 7.521 9.015 -1.984 1.00 89.19 96 SER A O 1
ATOM 790 N N . LEU A 1 97 ? 6.623 7.811 -3.640 1.00 90.19 97 LEU A N 1
ATOM 791 C CA . LEU A 1 97 ? 5.380 8.579 -3.726 1.00 90.19 97 LEU A CA 1
ATOM 792 C C . LEU A 1 97 ? 4.306 7.974 -2.823 1.00 90.19 97 LEU A C 1
ATOM 794 O O . LEU A 1 97 ? 4.159 6.753 -2.760 1.00 90.19 97 LEU A O 1
ATOM 798 N N . PHE A 1 98 ? 3.547 8.824 -2.128 1.00 90.38 98 PHE A N 1
ATOM 799 C CA . PHE A 1 98 ? 2.435 8.375 -1.292 1.00 90.38 98 PHE A CA 1
ATOM 800 C C . PHE A 1 98 ? 1.381 7.660 -2.144 1.00 90.38 98 PHE A C 1
ATOM 802 O O . PHE A 1 98 ? 0.880 8.215 -3.119 1.00 90.38 98 PHE A O 1
ATOM 809 N N . SER A 1 99 ? 1.049 6.432 -1.752 1.00 92.00 99 SER A N 1
ATOM 810 C CA . SER A 1 99 ? 0.058 5.590 -2.423 1.00 92.00 99 SER A CA 1
ATOM 811 C C . SER A 1 99 ? -1.214 5.486 -1.594 1.00 92.00 99 SER A C 1
ATOM 813 O O . SER A 1 99 ? -2.302 5.710 -2.112 1.00 92.00 99 SER A O 1
ATOM 815 N N . SER A 1 100 ? -1.107 5.146 -0.305 1.00 93.38 100 SER A N 1
ATOM 816 C CA . SER A 1 100 ? -2.291 5.009 0.549 1.00 93.38 100 SER A CA 1
ATOM 817 C C . SER A 1 100 ? -1.987 5.046 2.040 1.00 93.38 100 SER A C 1
ATOM 819 O O . SER A 1 100 ? -0.924 4.594 2.457 1.00 93.38 100 SER A O 1
ATOM 821 N N . GLU A 1 101 ? -2.967 5.437 2.845 1.00 94.50 101 GLU A N 1
ATOM 822 C CA . GLU A 1 101 ? -3.011 5.287 4.297 1.00 94.50 101 GLU A CA 1
ATOM 823 C C . GLU A 1 101 ? -4.213 4.420 4.689 1.00 94.50 101 GLU A C 1
ATOM 825 O O . GLU A 1 101 ? -5.308 4.575 4.150 1.00 94.50 101 GLU A O 1
ATOM 830 N N . ASN A 1 102 ? -4.003 3.463 5.591 1.00 94.56 102 ASN A N 1
ATOM 831 C CA . ASN A 1 102 ? -5.035 2.534 6.044 1.00 94.56 102 ASN A CA 1
ATOM 832 C C . ASN A 1 102 ? -4.873 2.266 7.538 1.00 94.56 102 ASN A C 1
ATOM 834 O O . ASN A 1 102 ? -3.764 1.963 7.979 1.00 94.56 102 ASN A O 1
ATOM 838 N N . THR A 1 103 ? -5.965 2.305 8.294 1.00 93.88 103 THR A N 1
ATOM 839 C CA . THR A 1 103 ? -5.968 1.933 9.714 1.00 93.88 103 THR A CA 1
ATOM 840 C C . THR A 1 103 ? -6.639 0.578 9.902 1.00 93.88 103 THR A C 1
ATOM 842 O O . THR A 1 103 ? -7.666 0.296 9.283 1.00 93.88 103 THR A O 1
ATOM 845 N N . TYR A 1 104 ? -6.031 -0.270 10.732 1.00 93.31 104 TYR A N 1
ATOM 846 C CA . TYR A 1 104 ? -6.506 -1.616 11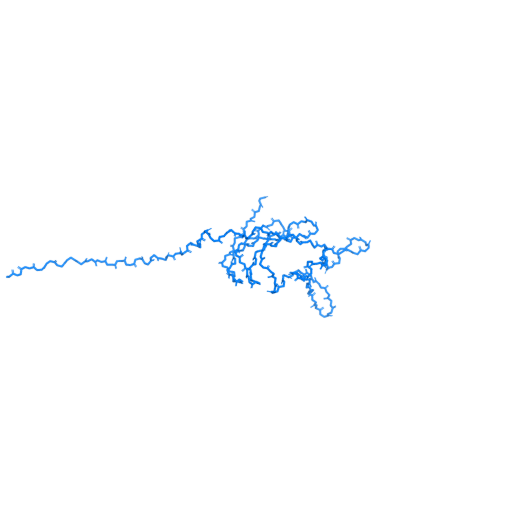.037 1.00 93.31 104 TYR A CA 1
ATOM 847 C C . TYR A 1 104 ? -6.747 -1.794 12.534 1.00 93.31 104 TYR A C 1
ATOM 849 O O . TYR A 1 104 ? -5.947 -1.335 13.351 1.00 93.31 104 TYR A O 1
ATOM 857 N N . VAL A 1 105 ? -7.837 -2.490 12.861 1.00 92.75 105 VAL A N 1
ATOM 858 C CA . VAL A 1 105 ? -8.210 -2.939 14.207 1.00 92.75 105 VAL A CA 1
ATOM 859 C C . VAL A 1 105 ? -8.675 -4.393 14.110 1.00 92.75 105 VAL A C 1
ATOM 861 O O . VAL A 1 105 ? -9.557 -4.718 13.311 1.00 92.75 105 VAL A O 1
ATOM 864 N N . ASN A 1 106 ? -8.069 -5.284 14.893 1.00 91.62 106 ASN A N 1
ATOM 865 C CA . ASN A 1 106 ? -8.282 -6.732 14.871 1.00 91.62 106 ASN A CA 1
ATOM 866 C C . ASN A 1 106 ? -8.182 -7.335 13.456 1.00 91.62 106 ASN A C 1
ATOM 868 O O . ASN A 1 106 ? -9.032 -8.124 13.035 1.00 91.62 106 ASN A O 1
ATOM 872 N N . GLY A 1 107 ? -7.170 -6.912 12.690 1.00 91.19 107 GLY A N 1
ATOM 873 C CA . GLY A 1 107 ? -6.928 -7.383 11.320 1.00 91.19 107 GLY A CA 1
ATOM 874 C C . GLY A 1 107 ? -7.928 -6.883 10.268 1.00 91.19 107 GLY A C 1
ATOM 875 O O . GLY A 1 107 ? -7.883 -7.316 9.115 1.00 91.19 107 GLY A O 1
ATOM 876 N N . LYS A 1 108 ? -8.836 -5.965 10.624 1.00 93.88 108 LYS A N 1
ATOM 877 C CA . LYS A 1 108 ? -9.842 -5.399 9.714 1.00 93.88 108 LYS A CA 1
ATOM 878 C C . LYS A 1 108 ? -9.642 -3.899 9.537 1.00 93.88 108 LYS A C 1
ATOM 880 O O . LYS A 1 108 ? -9.291 -3.216 10.494 1.00 93.88 108 LYS A O 1
ATOM 885 N N . GLN A 1 109 ? -9.892 -3.381 8.332 1.00 93.31 109 GLN A N 1
ATOM 886 C CA . GLN A 1 109 ? -9.861 -1.933 8.091 1.00 93.31 109 GLN A CA 1
ATOM 887 C C . GLN A 1 109 ? -10.904 -1.225 8.962 1.00 93.31 109 GLN A C 1
ATOM 889 O O . GLN A 1 109 ? -12.041 -1.685 9.075 1.00 93.31 109 GLN A O 1
ATOM 894 N N . HIS A 1 110 ? -10.523 -0.113 9.576 1.00 93.12 110 HIS A N 1
ATOM 895 C CA . HIS A 1 110 ? -11.395 0.677 10.436 1.00 93.12 110 HIS A CA 1
ATOM 896 C C . HIS A 1 110 ? -10.981 2.151 10.386 1.00 93.12 110 HIS A C 1
ATOM 898 O O . HIS A 1 110 ? -9.791 2.465 10.414 1.00 93.12 110 HIS A O 1
ATOM 904 N N . GLY A 1 111 ? -11.959 3.051 10.337 1.00 90.75 111 GLY A N 1
ATOM 905 C CA . GLY A 1 111 ? -11.746 4.483 10.163 1.00 90.75 111 GLY A CA 1
ATOM 906 C C . GLY A 1 111 ? -11.486 4.869 8.707 1.00 90.75 111 GLY A C 1
ATOM 907 O O . GLY A 1 111 ? -11.795 4.120 7.777 1.00 90.75 111 GLY A O 1
ATOM 908 N N . TYR A 1 112 ? -10.940 6.067 8.515 1.00 89.44 112 TYR A N 1
ATOM 909 C CA . TYR A 1 112 ? -10.630 6.580 7.187 1.00 89.44 112 TYR A CA 1
ATOM 910 C C . TYR A 1 112 ? -9.416 5.871 6.580 1.00 89.44 112 TYR A C 1
ATOM 912 O O . TYR A 1 112 ? -8.390 5.652 7.230 1.00 89.44 112 TYR A O 1
ATOM 920 N N . SER A 1 113 ? -9.538 5.540 5.301 1.00 91.06 113 SER A N 1
ATOM 921 C CA . SER A 1 113 ? -8.448 5.161 4.421 1.00 91.06 113 SER A CA 1
ATOM 922 C C . SER A 1 113 ? -8.364 6.165 3.287 1.00 91.06 113 SER A C 1
ATOM 924 O O . SER A 1 113 ? -9.378 6.501 2.687 1.00 91.06 113 SER A O 1
ATOM 926 N N . SER A 1 114 ? -7.156 6.610 2.970 1.00 91.06 114 SER A N 1
ATOM 927 C CA . SER A 1 114 ? -6.907 7.538 1.869 1.00 91.06 114 SER A CA 1
ATOM 928 C C . SER A 1 114 ? -6.021 6.856 0.839 1.00 91.06 114 SER A C 1
ATOM 930 O O . SER A 1 114 ? -5.089 6.138 1.199 1.00 91.06 114 SER A O 1
ATOM 932 N N . SER A 1 115 ? -6.262 7.078 -0.447 1.00 90.12 115 SER A N 1
ATOM 933 C CA . SER A 1 115 ? -5.411 6.568 -1.524 1.00 90.12 115 SER A CA 1
ATOM 934 C C . SER A 1 115 ? -5.246 7.591 -2.638 1.00 90.12 115 SER A C 1
ATOM 936 O O . SER A 1 115 ? -6.181 8.322 -2.957 1.00 90.12 115 SER A O 1
ATOM 938 N N . SER A 1 116 ? -4.044 7.649 -3.207 1.00 86.44 116 SER A N 1
ATOM 939 C CA . SER A 1 116 ? -3.708 8.488 -4.353 1.00 86.44 116 SER A CA 1
ATOM 940 C C . SER A 1 116 ? -3.717 7.641 -5.622 1.00 86.44 116 SER A C 1
ATOM 942 O O . SER A 1 116 ? -2.991 6.649 -5.729 1.00 86.44 116 SER A O 1
ATOM 944 N N . GLY A 1 117 ? -4.567 8.009 -6.578 1.00 72.44 117 GLY A N 1
ATOM 945 C CA . GLY A 1 117 ? -4.638 7.369 -7.886 1.00 72.44 117 GLY A CA 1
ATOM 946 C C . GLY A 1 117 ? -3.549 7.865 -8.852 1.00 72.44 117 GLY A C 1
ATOM 947 O O . GLY A 1 117 ? -2.969 8.930 -8.642 1.00 72.44 117 GLY A O 1
ATOM 948 N N . PRO A 1 118 ? -3.310 7.156 -9.973 1.00 66.44 118 PRO A N 1
ATOM 949 C CA . PRO A 1 118 ? -2.306 7.534 -10.978 1.00 66.44 118 PRO A CA 1
ATOM 950 C C . PRO A 1 118 ? -2.496 8.933 -11.581 1.00 66.44 118 PRO A C 1
ATOM 952 O O . PRO A 1 118 ? -1.542 9.538 -12.055 1.00 66.44 118 PRO A O 1
ATOM 955 N N . SER A 1 119 ? -3.727 9.444 -11.569 1.00 68.81 119 SER A N 1
ATOM 956 C CA . SER A 1 119 ? -4.106 10.766 -12.073 1.00 68.81 119 SER A CA 1
ATOM 957 C C . SER A 1 119 ? -4.127 11.854 -10.990 1.00 68.81 119 SER A C 1
ATOM 959 O O . SER A 1 119 ? -4.691 12.918 -11.218 1.00 68.81 119 SER A O 1
ATOM 961 N N . GLY A 1 120 ? -3.585 11.586 -9.796 1.00 70.38 120 GLY A N 1
ATOM 962 C CA . GLY A 1 120 ? -3.527 12.546 -8.686 1.00 70.38 120 GLY A CA 1
ATOM 963 C C . GLY A 1 120 ? -4.827 12.704 -7.890 1.00 70.38 120 GLY A C 1
ATOM 964 O O . GLY A 1 120 ? -4.897 13.538 -6.991 1.00 70.38 120 GLY A O 1
ATOM 965 N N . TYR A 1 121 ? -5.862 11.908 -8.181 1.00 76.00 121 TYR A N 1
ATOM 966 C CA . TYR A 1 121 ? -7.081 11.903 -7.370 1.00 76.00 121 TYR A CA 1
ATOM 967 C C . TYR A 1 121 ? -6.827 11.297 -5.997 1.00 76.00 121 TYR A C 1
ATOM 969 O O . TYR A 1 121 ? -6.244 10.216 -5.903 1.00 76.00 121 TYR A O 1
ATOM 977 N N . LEU A 1 122 ? -7.364 11.940 -4.961 1.00 83.50 122 LEU A N 1
ATOM 978 C CA . LEU A 1 122 ? -7.458 11.353 -3.636 1.00 83.50 122 LEU A CA 1
ATOM 979 C C . LEU A 1 122 ? -8.830 10.692 -3.485 1.00 83.50 122 LEU A C 1
ATOM 981 O O . LEU A 1 122 ? -9.872 11.319 -3.690 1.00 83.50 122 LEU A O 1
ATOM 985 N N . THR A 1 123 ? -8.826 9.414 -3.136 1.00 88.12 123 THR A N 1
ATOM 986 C CA . THR A 1 123 ? -10.034 8.708 -2.704 1.00 88.12 123 THR A CA 1
ATOM 987 C C . THR A 1 123 ? -9.938 8.470 -1.213 1.00 88.12 123 THR A C 1
ATOM 989 O O . THR A 1 123 ? -8.934 7.931 -0.745 1.00 88.12 123 THR A O 1
ATOM 992 N N . GLU A 1 124 ? -10.980 8.851 -0.491 1.00 91.19 124 GLU A N 1
ATOM 993 C CA . GLU A 1 124 ? -11.143 8.608 0.931 1.00 91.19 124 GLU A CA 1
ATOM 994 C C . GLU A 1 124 ? -12.312 7.644 1.145 1.00 91.19 124 GLU A C 1
ATOM 996 O O . GLU A 1 124 ? -13.388 7.773 0.566 1.00 91.19 124 GLU A O 1
ATOM 1001 N N . LEU A 1 125 ? -12.071 6.616 1.944 1.00 92.06 125 LEU A N 1
ATOM 1002 C CA . LEU A 1 125 ? -13.002 5.531 2.211 1.00 92.06 125 LEU A CA 1
ATOM 1003 C C . LEU A 1 125 ? -13.154 5.411 3.720 1.00 92.06 125 LEU A C 1
ATOM 1005 O O . LEU A 1 125 ? -12.151 5.308 4.426 1.00 92.06 125 LEU A O 1
ATOM 1009 N N . LEU A 1 126 ? -14.383 5.397 4.222 1.00 91.88 126 LEU A N 1
ATOM 1010 C CA . LEU A 1 126 ? -14.648 5.141 5.633 1.00 91.88 126 LEU A CA 1
ATOM 1011 C C . LEU A 1 126 ? -14.987 3.668 5.822 1.00 91.88 126 LEU A C 1
ATOM 1013 O O . LEU A 1 126 ? -15.950 3.172 5.239 1.00 91.88 126 LEU A O 1
ATOM 1017 N N . TYR A 1 127 ? -14.227 2.986 6.669 1.00 92.69 127 TYR A N 1
ATOM 1018 C CA . TYR A 1 127 ? -14.478 1.598 7.031 1.00 92.69 127 TYR A CA 1
ATOM 1019 C C . TYR A 1 127 ? -14.936 1.460 8.480 1.00 92.69 127 TYR A C 1
ATOM 1021 O O . TYR A 1 127 ? -14.405 2.109 9.378 1.00 92.69 127 TYR A O 1
ATOM 1029 N N . ASP A 1 128 ? -15.848 0.524 8.718 1.00 91.88 128 ASP A N 1
ATOM 1030 C CA . ASP A 1 128 ? -16.169 0.016 10.045 1.00 91.88 128 ASP A CA 1
ATOM 1031 C C . ASP A 1 128 ? -15.943 -1.499 10.087 1.00 91.88 128 ASP A C 1
ATOM 1033 O O . ASP A 1 128 ? -16.683 -2.285 9.491 1.00 91.88 128 ASP A O 1
ATOM 1037 N N . HIS A 1 129 ? -14.855 -1.911 10.746 1.00 92.12 129 HIS A N 1
ATOM 1038 C CA . HIS A 1 129 ? -14.486 -3.314 10.957 1.00 92.12 129 HIS A CA 1
ATOM 1039 C C . HIS A 1 129 ? -14.536 -4.162 9.672 1.00 92.12 129 HIS A C 1
ATOM 1041 O O . HIS A 1 129 ? -15.079 -5.268 9.646 1.00 92.12 129 HIS A O 1
ATOM 1047 N N . GLY A 1 130 ? -13.928 -3.648 8.602 1.00 91.19 130 GLY A N 1
ATOM 1048 C CA . GLY A 1 130 ? -13.810 -4.292 7.294 1.00 91.19 130 GLY A CA 1
ATOM 1049 C C . GLY A 1 130 ? -14.994 -4.049 6.358 1.00 91.19 130 GLY A C 1
ATOM 1050 O O . GLY A 1 130 ? -14.931 -4.461 5.202 1.00 91.19 130 GLY A O 1
ATOM 1051 N N . THR A 1 131 ? -16.042 -3.369 6.822 1.00 93.94 131 THR A N 1
ATOM 1052 C CA . THR A 1 131 ? -17.189 -2.980 5.995 1.00 93.94 131 THR A CA 1
ATOM 1053 C C . THR A 1 131 ? -16.992 -1.559 5.498 1.00 93.94 131 THR A C 1
ATOM 1055 O O . THR A 1 131 ? -16.710 -0.670 6.295 1.00 93.94 131 THR A O 1
ATOM 1058 N N . LEU A 1 132 ? -17.129 -1.333 4.192 1.00 93.38 132 LEU A N 1
ATOM 1059 C CA . LEU A 1 132 ? -17.135 0.016 3.630 1.00 93.38 132 LEU A CA 1
ATOM 1060 C C . LEU A 1 132 ? -18.449 0.712 4.008 1.00 93.38 132 LEU A C 1
ATOM 1062 O O . LEU A 1 132 ? -19.524 0.191 3.716 1.00 93.38 132 LEU A O 1
ATOM 1066 N N . VAL A 1 133 ? -18.347 1.867 4.656 1.00 94.62 133 VAL A N 1
ATOM 1067 C CA . VAL A 1 133 ? -19.483 2.649 5.166 1.00 94.62 133 VAL A CA 1
ATOM 1068 C C . VAL A 1 133 ? -19.722 3.896 4.325 1.00 94.62 133 VAL A C 1
ATOM 1070 O O . VAL A 1 133 ? -20.874 4.253 4.093 1.00 94.62 133 VAL A O 1
ATOM 1073 N N . ASP A 1 134 ? -18.655 4.546 3.858 1.00 90.94 134 ASP A N 1
ATOM 1074 C CA . ASP A 1 134 ? -18.752 5.770 3.061 1.00 90.94 134 ASP A CA 1
ATOM 1075 C C . ASP A 1 134 ? -17.591 5.900 2.068 1.00 90.94 134 ASP A C 1
ATOM 1077 O O . ASP A 1 134 ? -16.518 5.317 2.255 1.00 90.94 134 ASP A O 1
ATOM 1081 N N . VAL A 1 135 ? -17.821 6.673 1.008 1.00 88.56 135 VAL A N 1
ATOM 1082 C CA . VAL A 1 135 ? -16.853 6.980 -0.044 1.00 88.56 135 VAL A CA 1
ATOM 1083 C C . VAL A 1 135 ? -16.907 8.473 -0.336 1.00 88.56 135 VAL A C 1
ATOM 1085 O O . VAL A 1 135 ? -17.879 8.966 -0.908 1.00 88.56 135 VAL A O 1
ATOM 1088 N N . SER A 1 136 ? -15.822 9.179 -0.039 1.00 81.69 136 SER A N 1
ATOM 1089 C CA . SER A 1 136 ? -15.600 10.548 -0.491 1.00 81.69 136 SER A CA 1
ATOM 1090 C C . SER A 1 136 ? -14.481 10.571 -1.532 1.00 81.69 136 SER A C 1
ATOM 1092 O O . SER A 1 136 ? -13.437 9.931 -1.408 1.00 81.69 136 SER A O 1
ATOM 1094 N N . ARG A 1 137 ? -14.699 11.302 -2.625 1.00 69.25 137 ARG A N 1
ATOM 1095 C CA . ARG A 1 137 ? -13.688 11.488 -3.668 1.00 69.25 137 ARG A CA 1
ATOM 1096 C C . ARG A 1 137 ? -13.398 12.966 -3.811 1.00 69.25 137 ARG A C 1
ATOM 1098 O O . ARG A 1 137 ? -14.290 13.730 -4.171 1.00 69.25 137 ARG A O 1
ATOM 1105 N N . THR A 1 138 ? -12.142 13.334 -3.598 1.00 67.94 138 THR A N 1
ATOM 1106 C CA . THR A 1 138 ? -11.690 14.716 -3.726 1.00 67.94 138 THR A CA 1
ATOM 1107 C C . THR A 1 138 ? -10.731 14.808 -4.901 1.00 67.94 138 THR A C 1
ATOM 1109 O O . THR A 1 138 ? -9.697 14.138 -4.963 1.00 67.94 138 THR A O 1
ATOM 1112 N N . THR A 1 139 ? -11.096 15.624 -5.883 1.00 57.88 139 THR A N 1
ATOM 1113 C CA . THR A 1 139 ? -10.213 15.985 -6.988 1.00 57.88 139 THR A CA 1
ATOM 1114 C C . THR A 1 139 ? -9.402 17.207 -6.584 1.00 57.88 139 THR A C 1
ATOM 1116 O O . THR A 1 139 ? -9.993 18.238 -6.267 1.00 57.88 139 THR A O 1
ATOM 1119 N N . PHE A 1 140 ? -8.073 17.110 -6.589 1.00 56.84 140 PHE A N 1
ATOM 1120 C CA . PHE A 1 140 ? -7.249 18.315 -6.546 1.00 56.84 140 PHE A CA 1
ATOM 1121 C C . PHE A 1 140 ? -7.366 19.046 -7.899 1.00 56.84 140 PHE A C 1
ATOM 1123 O O . PHE A 1 140 ? -7.413 18.359 -8.925 1.00 56.84 140 PHE A O 1
ATOM 1130 N N . PRO A 1 141 ? -7.502 20.385 -7.901 1.00 48.56 141 PRO A N 1
ATOM 1131 C CA . PRO A 1 141 ? -7.497 21.195 -9.119 1.00 48.56 141 PRO A CA 1
ATOM 1132 C C . PRO A 1 141 ? -6.143 21.169 -9.837 1.00 48.56 141 PRO A C 1
ATOM 1134 O O . PRO A 1 141 ? -5.112 20.943 -9.161 1.00 48.56 141 PRO A O 1
#

Radius of gyration: 24.64 Å; chains: 1; bounding box: 93×40×54 Å

Foldseek 3Di:
DDDDDDDDDDDPPPPPPPPVPPPPVPPDFDPDEEEWEKEFDAPPVRHTDLDIDTPDPVCCQFKDKDFDDDPRDTDHIDMDTDQQHDFGKYWYAYVNHTAKIFGDDRSATAAWIWGADPVRKIKIFHDDRNHTDDIDTDDDD